Protein AF-A0A8R1ESJ0-F1 (afdb_monomer_lite)

Secondary structure (DSSP, 8-state):
-HHHHHHHHHHHHT--HHHHHHHHHHHHHHHHHHHHTTTS--GGG-

Sequence (46 aa):
VDDLKAALEVAWASIDDGYLRRTVNSVKKRLRACVKARGSNFEILL

Foldseek 3Di:
DVVVVVVVVVVVVPCDPVNVVVVVVCVVQVVVQCVVVVNPDRVVVD

Organism: Caenorhabditis japonica (NCBI:txid281687)

Structure (mmCIF, N/CA/C/O backbone):
data_AF-A0A8R1ESJ0-F1
#
_entry.id   AF-A0A8R1ESJ0-F1
#
loop_
_atom_site.group_PDB
_atom_site.id
_atom_site.type_symbol
_atom_site.label_atom_id
_atom_site.label_alt_id
_atom_site.label_comp_id
_atom_site.label_asym_id
_atom_site.label_entity_id
_atom_site.label_seq_id
_atom_site.pdbx_PDB_ins_code
_atom_site.Cartn_x
_atom_site.Cartn_y
_atom_site.Cartn_z
_atom_site.occupancy
_atom_site.B_iso_or_equiv
_atom_site.auth_seq_id
_atom_site.auth_comp_id
_atom_site.auth_asym_id
_atom_site.auth_atom_id
_atom_site.pdbx_PDB_model_num
ATOM 1 N N . VAL A 1 1 ? 0.749 3.170 -24.992 1.00 80.94 1 VAL A N 1
ATOM 2 C CA . VAL A 1 1 ? 0.579 2.111 -23.962 1.00 80.94 1 VAL A CA 1
ATOM 3 C C . VAL A 1 1 ? 1.926 1.771 -23.344 1.00 80.94 1 VAL A C 1
ATOM 5 O O . VAL A 1 1 ? 2.007 1.729 -22.123 1.00 80.94 1 VAL A O 1
ATOM 8 N N . ASP A 1 2 ? 2.978 1.642 -24.154 1.00 93.94 2 ASP A N 1
ATOM 9 C CA . ASP A 1 2 ? 4.334 1.342 -23.671 1.00 93.94 2 ASP A CA 1
ATOM 10 C C . ASP A 1 2 ? 4.918 2.430 -22.759 1.00 93.94 2 ASP A C 1
ATOM 12 O O . ASP A 1 2 ? 5.448 2.105 -21.701 1.00 93.94 2 ASP A O 1
ATOM 16 N N . ASP A 1 3 ? 4.704 3.712 -23.071 1.00 96.19 3 ASP A N 1
ATOM 17 C CA . ASP A 1 3 ? 5.188 4.814 -22.221 1.00 96.19 3 ASP A CA 1
ATOM 18 C C . ASP A 1 3 ? 4.549 4.821 -20.826 1.00 96.19 3 ASP A C 1
ATOM 20 O O . ASP A 1 3 ? 5.216 5.079 -19.826 1.00 96.19 3 ASP A O 1
ATOM 24 N N . LEU A 1 4 ? 3.253 4.494 -20.737 1.00 97.44 4 LEU A N 1
ATOM 25 C CA . LEU A 1 4 ? 2.560 4.387 -19.451 1.00 97.44 4 LEU A CA 1
ATOM 26 C C . LEU A 1 4 ? 3.124 3.223 -18.634 1.00 97.44 4 LEU A C 1
ATOM 28 O O . LEU A 1 4 ? 3.331 3.357 -17.431 1.00 97.44 4 LEU A O 1
ATOM 32 N N . LYS A 1 5 ? 3.391 2.088 -19.287 1.00 97.88 5 LYS A N 1
ATOM 33 C CA . LYS A 1 5 ? 3.996 0.933 -18.628 1.00 97.88 5 LYS A CA 1
ATOM 34 C C . LYS A 1 5 ? 5.393 1.273 -18.102 1.00 97.88 5 LYS A C 1
ATOM 36 O O . LYS A 1 5 ? 5.659 1.027 -16.930 1.00 97.88 5 LYS A O 1
ATOM 41 N N . ALA A 1 6 ? 6.235 1.904 -18.920 1.00 97.94 6 ALA A N 1
ATOM 42 C CA . ALA A 1 6 ? 7.572 2.333 -18.517 1.00 97.94 6 ALA A CA 1
ATOM 43 C C . ALA A 1 6 ? 7.524 3.321 -17.337 1.00 97.94 6 ALA A C 1
ATOM 45 O O . ALA A 1 6 ? 8.272 3.177 -16.371 1.00 97.94 6 ALA A O 1
ATOM 46 N N . ALA A 1 7 ? 6.593 4.281 -17.364 1.00 98.00 7 ALA A N 1
ATOM 47 C CA . ALA A 1 7 ? 6.401 5.224 -16.265 1.00 98.00 7 ALA A CA 1
ATOM 48 C C . ALA A 1 7 ? 5.985 4.528 -14.956 1.00 98.00 7 ALA A C 1
ATOM 50 O O . ALA A 1 7 ? 6.475 4.892 -13.886 1.00 98.00 7 ALA A O 1
ATOM 51 N N . LEU A 1 8 ? 5.119 3.511 -15.024 1.00 97.94 8 LEU A N 1
ATOM 52 C CA . LEU A 1 8 ? 4.707 2.733 -13.852 1.00 97.94 8 LEU A CA 1
ATOM 53 C C . LEU A 1 8 ? 5.839 1.858 -13.303 1.00 97.94 8 LEU A C 1
ATOM 55 O O . LEU A 1 8 ? 5.976 1.757 -12.086 1.00 97.94 8 LEU A O 1
ATOM 59 N N . GLU A 1 9 ? 6.667 1.262 -14.164 1.00 98.12 9 GLU A N 1
ATOM 60 C CA . GLU A 1 9 ? 7.843 0.486 -13.743 1.00 98.12 9 GLU A CA 1
ATOM 61 C C . GLU A 1 9 ? 8.869 1.372 -13.021 1.00 98.12 9 GLU A C 1
ATOM 63 O O . GLU A 1 9 ? 9.363 1.001 -11.955 1.00 98.12 9 GLU A O 1
ATOM 68 N N . VAL A 1 10 ? 9.124 2.580 -13.537 1.00 97.94 10 VAL A N 1
ATOM 69 C CA . VAL A 1 10 ? 9.983 3.573 -12.871 1.00 97.94 10 VAL A CA 1
ATOM 70 C C . VAL A 1 10 ? 9.380 4.021 -11.539 1.00 97.94 10 VAL A C 1
ATOM 72 O O . VAL A 1 10 ? 10.084 4.057 -10.529 1.00 97.94 10 VAL A O 1
ATOM 75 N N . ALA A 1 11 ? 8.078 4.324 -11.505 1.00 97.31 11 ALA A N 1
ATOM 76 C CA . ALA A 1 11 ? 7.395 4.712 -10.275 1.00 97.31 11 ALA A CA 1
ATOM 77 C C . ALA A 1 11 ? 7.481 3.606 -9.215 1.00 97.31 11 ALA A C 1
ATOM 79 O O . ALA A 1 11 ? 7.808 3.891 -8.065 1.00 97.31 11 ALA A O 1
ATOM 80 N N . TRP A 1 12 ? 7.267 2.347 -9.606 1.00 96.69 12 TRP A N 1
ATOM 81 C CA . TRP A 1 12 ? 7.399 1.191 -8.722 1.00 96.69 12 TRP A CA 1
ATOM 82 C C . TRP A 1 12 ? 8.819 1.053 -8.166 1.00 96.69 12 TRP A C 1
ATOM 84 O O . TRP A 1 12 ? 8.990 0.935 -6.955 1.00 96.69 12 TRP A O 1
ATOM 94 N N . ALA A 1 13 ? 9.836 1.141 -9.028 1.00 97.12 13 ALA A N 1
ATOM 95 C CA . ALA A 1 13 ? 11.238 1.064 -8.620 1.00 97.12 13 ALA A CA 1
ATOM 96 C C . ALA A 1 13 ? 11.673 2.220 -7.697 1.00 97.12 13 ALA A C 1
ATOM 98 O O . ALA A 1 13 ? 12.640 2.080 -6.953 1.00 97.12 13 ALA A O 1
ATOM 99 N N . SER A 1 14 ? 10.967 3.356 -7.735 1.00 97.00 14 SER A N 1
ATOM 100 C CA . SER A 1 14 ? 11.255 4.528 -6.899 1.00 97.00 14 SER A CA 1
ATOM 101 C C . SER A 1 14 ? 10.648 4.478 -5.491 1.00 97.00 14 SER A C 1
ATOM 103 O O . SER A 1 14 ? 10.970 5.331 -4.664 1.00 97.00 14 SER A O 1
ATOM 105 N N . ILE A 1 15 ? 9.769 3.511 -5.199 1.00 96.94 15 ILE A N 1
ATOM 106 C CA . ILE A 1 15 ? 9.159 3.380 -3.872 1.00 96.94 15 ILE A CA 1
ATOM 107 C C . ILE A 1 15 ? 10.206 2.854 -2.886 1.00 96.94 15 ILE A C 1
ATOM 109 O O . ILE A 1 15 ? 10.638 1.708 -2.974 1.00 96.94 15 ILE A O 1
ATOM 113 N N . ASP A 1 16 ? 10.581 3.687 -1.914 1.00 96.56 16 ASP A N 1
ATOM 114 C CA . ASP A 1 16 ? 11.564 3.335 -0.890 1.00 96.56 16 ASP A CA 1
ATOM 115 C C . ASP A 1 16 ? 10.953 2.654 0.352 1.00 96.56 16 ASP A C 1
ATOM 117 O O . ASP A 1 16 ? 9.777 2.828 0.698 1.00 96.56 16 ASP A O 1
ATOM 121 N N . ASP A 1 17 ? 11.790 1.923 1.095 1.00 96.38 17 ASP A N 1
ATOM 122 C CA . ASP A 1 17 ? 11.409 1.248 2.345 1.00 96.38 17 ASP A CA 1
ATOM 123 C C . ASP A 1 17 ? 10.844 2.204 3.405 1.00 96.38 17 ASP A C 1
ATOM 125 O O . ASP A 1 17 ? 9.999 1.828 4.225 1.00 96.38 17 ASP A O 1
ATOM 129 N N . GLY A 1 18 ? 11.300 3.457 3.417 1.00 97.38 18 GLY A N 1
ATOM 130 C CA . GLY A 1 18 ? 10.793 4.497 4.301 1.00 97.38 18 GLY A CA 1
ATOM 131 C C . GLY A 1 18 ? 9.356 4.880 3.958 1.00 97.38 18 GLY A C 1
ATOM 132 O O . GLY A 1 18 ? 8.532 5.014 4.868 1.00 97.38 18 GLY A O 1
ATOM 133 N N . TYR A 1 19 ? 9.025 5.013 2.673 1.00 95.75 19 TYR A N 1
ATOM 134 C CA . TYR A 1 19 ? 7.651 5.195 2.207 1.00 95.75 19 TYR A CA 1
ATOM 135 C C . TYR A 1 19 ? 6.763 4.027 2.643 1.00 95.75 19 TYR A C 1
ATOM 137 O O . TYR A 1 19 ? 5.732 4.252 3.285 1.00 95.75 19 TYR A O 1
ATOM 145 N N . LEU A 1 20 ? 7.190 2.784 2.395 1.00 96.00 20 LEU A N 1
ATOM 146 C CA . LEU A 1 20 ? 6.446 1.588 2.805 1.00 96.00 20 LEU A CA 1
ATOM 147 C C . LEU A 1 20 ? 6.219 1.553 4.321 1.00 96.00 20 LEU A C 1
ATOM 149 O O . LEU A 1 20 ? 5.095 1.354 4.789 1.00 96.00 20 LEU A O 1
ATOM 153 N N . ARG A 1 21 ? 7.263 1.833 5.107 1.00 97.62 21 ARG A N 1
ATOM 154 C CA . ARG A 1 21 ? 7.186 1.878 6.571 1.00 97.62 21 ARG A CA 1
ATOM 155 C C . ARG A 1 21 ? 6.218 2.947 7.070 1.00 97.62 21 ARG A C 1
ATOM 157 O O . ARG A 1 21 ? 5.439 2.668 7.982 1.00 97.62 21 ARG A O 1
ATOM 164 N N . ARG A 1 22 ? 6.228 4.156 6.494 1.00 97.19 22 ARG A N 1
ATOM 165 C CA . ARG A 1 22 ? 5.262 5.220 6.838 1.00 97.19 22 ARG A CA 1
ATOM 166 C C . ARG A 1 22 ? 3.831 4.784 6.530 1.00 97.19 22 ARG A C 1
ATOM 168 O O . ARG A 1 22 ? 2.953 4.972 7.374 1.00 97.19 22 ARG A O 1
ATOM 175 N N . THR A 1 23 ? 3.615 4.151 5.380 1.00 96.19 23 THR A N 1
ATOM 176 C CA . THR A 1 23 ? 2.307 3.623 4.976 1.00 96.19 23 THR A CA 1
ATOM 177 C C . THR A 1 23 ? 1.799 2.582 5.972 1.00 96.19 23 THR A C 1
ATOM 179 O O . THR A 1 23 ? 0.697 2.739 6.501 1.00 96.19 23 THR A O 1
ATOM 182 N N . VAL A 1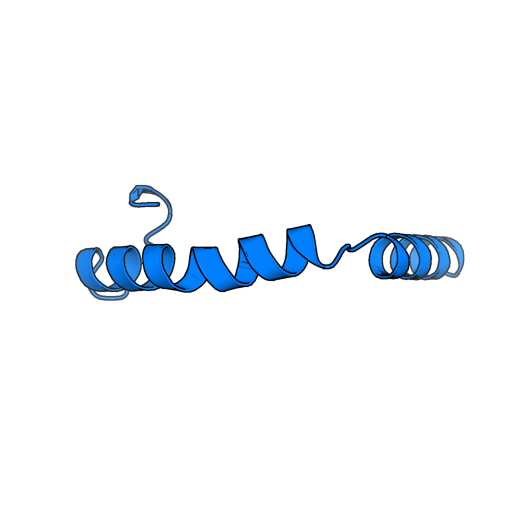 24 ? 2.619 1.589 6.333 1.00 97.38 24 VAL A N 1
ATOM 183 C CA . VAL A 1 24 ? 2.263 0.564 7.332 1.00 97.38 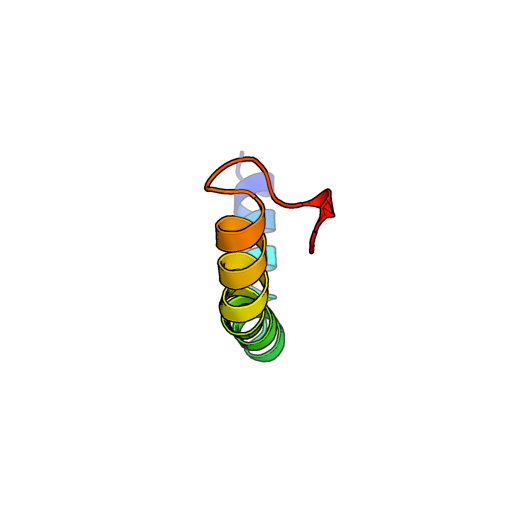24 VAL A CA 1
ATOM 184 C C . VAL A 1 24 ? 1.999 1.188 8.705 1.00 97.38 24 VAL A C 1
ATOM 186 O O . VAL A 1 24 ? 0.971 0.917 9.326 1.00 97.38 24 VAL A O 1
ATOM 189 N N . ASN A 1 25 ? 2.871 2.087 9.167 1.00 97.31 25 ASN A N 1
ATOM 190 C CA . ASN A 1 25 ? 2.709 2.758 10.459 1.00 97.31 25 ASN A CA 1
ATOM 191 C C . ASN A 1 25 ? 1.420 3.594 10.531 1.00 97.31 25 ASN A C 1
ATOM 193 O O . ASN A 1 25 ? 0.816 3.712 11.603 1.00 97.31 25 ASN A O 1
ATOM 197 N N . SER A 1 26 ? 0.960 4.142 9.401 1.00 96.75 26 SER A N 1
ATOM 198 C CA . SER A 1 26 ? -0.278 4.922 9.340 1.00 96.75 26 SER A CA 1
ATOM 199 C C . SER A 1 26 ? -1.533 4.088 9.641 1.00 96.75 26 SER A C 1
ATOM 201 O O . SER A 1 26 ? -2.503 4.626 10.182 1.00 96.75 26 SER A O 1
ATOM 203 N N . VAL A 1 27 ? -1.514 2.771 9.382 1.00 97.12 27 VAL A N 1
ATOM 204 C CA . VAL A 1 27 ? -2.679 1.878 9.535 1.00 97.12 27 VAL A CA 1
ATOM 205 C C . VAL A 1 27 ? -3.240 1.928 10.952 1.00 97.12 27 VAL A C 1
ATOM 207 O O . VAL A 1 27 ? -4.450 2.027 11.133 1.00 97.12 27 VAL A O 1
ATOM 210 N N . LYS A 1 28 ? -2.382 1.959 11.977 1.00 97.00 28 LYS A N 1
ATOM 211 C CA . LYS A 1 28 ? -2.829 2.034 13.377 1.00 97.00 2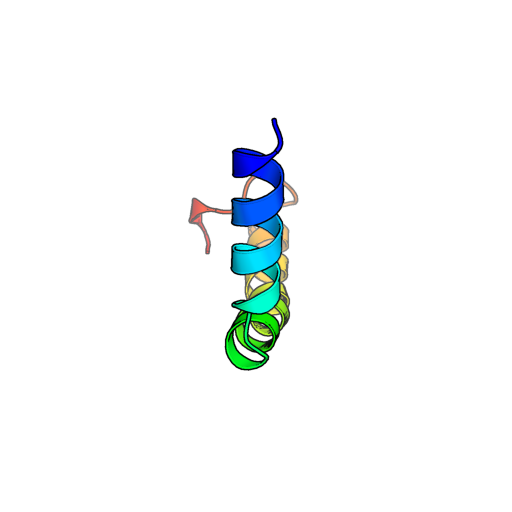8 LYS A CA 1
ATOM 212 C C . LYS A 1 28 ? -3.646 3.298 13.660 1.00 97.00 28 LYS A C 1
ATOM 214 O O . LYS A 1 28 ? -4.644 3.238 14.379 1.00 97.00 28 LYS A O 1
ATOM 219 N N . LYS A 1 29 ? -3.240 4.444 13.100 1.00 97.00 29 LYS A N 1
ATOM 220 C CA . LYS A 1 29 ? -3.982 5.710 13.216 1.00 97.00 29 LYS A CA 1
ATOM 221 C C . LYS A 1 29 ? -5.311 5.616 12.464 1.00 97.00 29 LYS A C 1
ATOM 223 O O . LYS A 1 29 ? -6.348 5.952 13.030 1.00 97.00 29 LYS A O 1
ATOM 228 N N . ARG A 1 30 ? -5.280 5.074 11.242 1.00 97.50 30 ARG A N 1
ATOM 229 C CA . ARG A 1 30 ? -6.463 4.887 10.390 1.00 97.50 30 ARG A CA 1
ATOM 230 C C . ARG A 1 30 ? -7.508 3.964 11.020 1.00 97.50 30 ARG A C 1
ATOM 232 O O . ARG A 1 30 ? -8.680 4.310 11.042 1.00 97.50 30 ARG A O 1
ATOM 239 N N . LEU A 1 31 ? -7.095 2.854 11.629 1.00 97.19 31 LEU A N 1
ATOM 240 C CA . LEU A 1 31 ? -8.001 1.944 12.339 1.00 97.19 31 LEU A CA 1
ATOM 241 C C . LEU A 1 31 ? -8.684 2.625 13.529 1.00 97.19 31 LEU A C 1
ATOM 243 O O . LEU A 1 31 ? -9.888 2.483 13.714 1.00 97.19 31 LEU A O 1
ATOM 247 N N . ARG A 1 32 ? -7.946 3.421 14.312 1.00 97.69 32 ARG A N 1
ATOM 248 C CA . ARG A 1 32 ? -8.537 4.201 15.413 1.00 97.69 32 ARG A 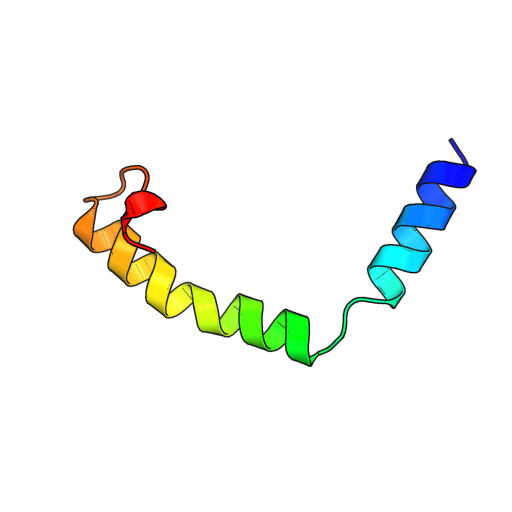CA 1
ATOM 249 C C . ARG A 1 32 ? -9.562 5.214 14.905 1.00 97.69 32 ARG A C 1
ATOM 251 O O . ARG A 1 32 ? -10.598 5.386 15.540 1.00 97.69 32 ARG A O 1
ATOM 258 N N . ALA A 1 33 ? -9.281 5.874 13.783 1.00 97.81 33 ALA A N 1
ATOM 259 C CA . ALA A 1 33 ? -10.216 6.790 13.139 1.00 97.81 33 ALA A CA 1
ATOM 260 C C . ALA A 1 33 ? -11.472 6.056 12.634 1.00 97.81 33 ALA A C 1
ATOM 262 O O . ALA A 1 33 ? -12.581 6.496 12.918 1.00 97.81 33 ALA A O 1
ATOM 263 N N . CYS A 1 34 ? -11.310 4.890 12.002 1.00 97.56 34 CYS A N 1
ATOM 264 C CA . CYS A 1 34 ? -12.409 4.029 11.558 1.00 97.56 34 CYS A CA 1
ATOM 265 C C . CYS A 1 34 ? -13.320 3.592 12.721 1.00 97.56 34 CYS A C 1
ATOM 267 O O . CYS A 1 34 ? -14.544 3.683 12.622 1.00 97.56 34 CYS A O 1
ATOM 269 N N . VAL A 1 35 ? -12.742 3.211 13.868 1.00 97.75 35 VAL A N 1
ATOM 270 C CA . VAL A 1 35 ? -13.514 2.887 15.082 1.00 97.75 35 VAL A CA 1
ATOM 271 C C . VAL A 1 35 ? -14.318 4.099 15.568 1.00 97.75 35 VAL A C 1
ATOM 273 O O . VAL A 1 35 ? -15.503 3.963 15.865 1.00 97.75 35 VAL A O 1
ATOM 276 N N . LYS A 1 36 ? -13.717 5.298 15.605 1.00 96.94 36 LYS A N 1
ATOM 277 C CA . LYS A 1 36 ? -14.425 6.539 15.979 1.00 96.94 36 LYS A CA 1
ATOM 278 C C . LYS A 1 36 ? -15.559 6.877 15.008 1.00 96.94 36 LYS A C 1
ATOM 280 O O . LYS A 1 36 ? -16.618 7.314 15.447 1.00 96.94 36 LYS A O 1
ATOM 285 N N . ALA A 1 37 ? -15.349 6.630 13.717 1.00 97.31 37 ALA A N 1
ATOM 286 C CA . ALA A 1 37 ? -16.347 6.806 12.666 1.00 97.31 37 ALA A CA 1
ATOM 287 C C . ALA A 1 37 ? -17.399 5.682 12.619 1.00 97.31 37 ALA A C 1
ATOM 289 O O . ALA A 1 37 ? -18.283 5.719 11.767 1.00 97.31 37 ALA A O 1
ATOM 290 N N . ARG A 1 38 ? -17.316 4.674 13.504 1.00 96.56 38 ARG A N 1
ATOM 291 C CA . ARG A 1 38 ? -18.202 3.495 13.524 1.00 96.56 38 ARG A CA 1
ATOM 292 C C . ARG A 1 38 ? -18.266 2.773 12.171 1.00 96.56 38 ARG A C 1
ATOM 294 O O . ARG A 1 38 ? -19.329 2.330 11.751 1.00 96.56 38 ARG A O 1
ATOM 301 N N . GLY A 1 39 ? -17.128 2.681 11.484 1.00 92.69 39 GLY A N 1
ATOM 302 C CA . GLY A 1 39 ? -17.024 2.048 10.167 1.00 92.69 39 GLY A CA 1
ATOM 303 C C . GLY A 1 39 ? -17.425 2.930 8.979 1.00 92.69 39 GLY A C 1
ATOM 304 O O . GLY A 1 39 ? -17.327 2.468 7.848 1.00 92.69 39 GLY A O 1
ATOM 305 N N . SER A 1 40 ? -17.845 4.181 9.204 1.00 95.25 40 SER A N 1
ATOM 306 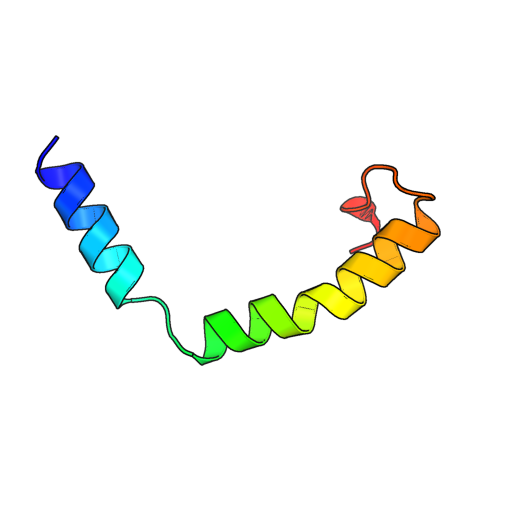C CA . SER A 1 40 ? -18.046 5.169 8.134 1.00 95.25 40 SER A CA 1
ATOM 307 C C . SER A 1 40 ? -16.711 5.745 7.630 1.00 95.25 40 SER A C 1
ATOM 309 O O . SER A 1 40 ? -15.645 5.448 8.180 1.00 95.25 40 SER A O 1
ATOM 311 N N . ASN A 1 41 ? -16.770 6.603 6.606 1.00 96.31 41 ASN A N 1
ATOM 312 C CA . ASN A 1 41 ? -15.620 7.369 6.117 1.00 96.31 41 ASN A CA 1
ATOM 313 C C . ASN A 1 41 ? -14.961 8.131 7.273 1.00 96.31 41 ASN A C 1
ATOM 315 O O . ASN A 1 41 ? -15.633 8.775 8.084 1.00 96.31 41 ASN A O 1
ATOM 319 N N . PHE A 1 42 ? -13.638 8.036 7.361 1.00 96.06 42 PHE A N 1
ATOM 320 C CA . PHE A 1 42 ? -12.876 8.463 8.534 1.00 96.06 42 PHE A CA 1
ATOM 321 C C . PHE A 1 42 ? -11.751 9.444 8.197 1.00 96.06 42 PHE A C 1
ATOM 323 O O . PHE A 1 42 ? -10.989 9.815 9.085 1.00 96.06 42 PHE A O 1
ATOM 330 N N . GLU A 1 43 ? -11.657 9.896 6.946 1.00 95.00 43 GLU A N 1
ATOM 331 C CA . GLU A 1 43 ? -10.627 10.804 6.431 1.00 95.00 43 GLU A CA 1
ATOM 332 C C . GLU A 1 43 ? -10.588 12.138 7.185 1.00 95.00 43 GLU A C 1
ATOM 334 O O . GLU A 1 43 ? -9.509 12.664 7.434 1.00 95.00 43 GLU A O 1
ATOM 339 N N . ILE A 1 44 ? -11.744 12.648 7.623 1.00 92.19 44 ILE A N 1
ATOM 340 C CA . ILE A 1 44 ? -11.855 13.880 8.429 1.00 92.19 44 ILE A CA 1
ATOM 341 C C . ILE A 1 44 ? -11.237 13.700 9.833 1.00 92.19 44 ILE A C 1
ATOM 343 O O . ILE A 1 44 ? -10.895 14.672 10.499 1.00 92.19 44 ILE A O 1
ATOM 347 N N . LEU A 1 45 ? -11.086 12.455 10.297 1.00 85.06 45 LEU A N 1
ATOM 348 C CA . LEU A 1 45 ? -10.554 12.102 11.618 1.00 85.06 45 LEU A CA 1
ATOM 349 C C . LEU A 1 45 ? -9.077 11.657 11.575 1.00 85.06 45 LEU A C 1
ATOM 351 O O . LEU A 1 45 ? -8.561 11.190 12.601 1.00 85.06 45 LEU A O 1
ATOM 355 N N . LEU A 1 46 ? -8.431 11.724 10.401 1.00 86.69 46 LEU A N 1
ATOM 356 C CA . LEU A 1 46 ? -7.053 11.276 10.169 1.00 86.69 46 LEU A CA 1
ATOM 357 C C . LEU A 1 46 ? -5.974 12.294 10.494 1.00 86.69 46 LEU A C 1
ATOM 359 O O . LEU A 1 46 ? -6.228 13.494 10.686 1.00 86.69 46 LEU A O 1
#

pLDDT: mean 95.93, std 3.39, range [80.94, 98.12]

Radius of gyration: 15.8 Å; chains: 1; bounding box: 30×13×40 Å

InterPro doma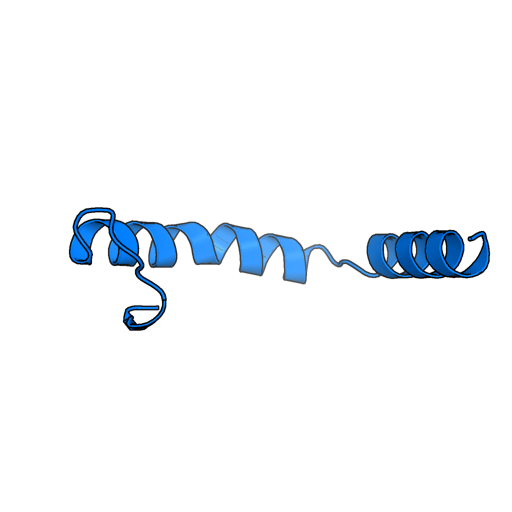ins:
  IPR036397 Ribonuclease H superfamily [G3DSA:3.30.420.10] (1-43)